Protein AF-A0A521ZED1-F1 (afdb_monomer_lite)

Secondary structure (DSSP, 8-state):
-----HHHHHHHHHHHHHHH-TTTHHHHHHHHHHHHHHHHHHHHHHHHHHHHH-HHHHHHHHHHHHHHHHHHHHHHHHS-----------------------------HHHHHHTT--S----HHHHHTTT-PPP-

Structure (mmCIF, N/CA/C/O backbone):
data_AF-A0A521ZED1-F1
#
_entry.id   AF-A0A521ZED1-F1
#
loop_
_atom_site.group_PDB
_atom_site.id
_atom_site.type_symbol
_atom_site.label_atom_id
_atom_site.label_alt_id
_atom_site.label_comp_id
_atom_site.label_asym_id
_atom_site.label_entity_id
_atom_site.label_seq_id
_atom_site.pdbx_PDB_ins_code
_atom_site.Cartn_x
_atom_site.Cartn_y
_atom_site.Cartn_z
_atom_site.occupancy
_atom_site.B_iso_or_equiv
_atom_site.auth_seq_id
_atom_site.auth_comp_id
_atom_site.auth_asym_id
_atom_site.auth_atom_id
_atom_site.pdbx_PDB_model_num
ATOM 1 N N . MET A 1 1 ? 16.425 -15.560 3.873 1.00 60.88 1 MET A N 1
ATOM 2 C CA . MET A 1 1 ? 15.906 -16.228 2.655 1.00 60.88 1 MET A CA 1
ATOM 3 C C . MET A 1 1 ? 15.046 -15.310 1.769 1.00 60.88 1 MET A C 1
ATOM 5 O O . MET A 1 1 ? 14.271 -15.810 0.969 1.00 60.88 1 MET A O 1
ATOM 9 N N . PHE A 1 2 ? 15.214 -13.984 1.843 1.00 59.16 2 PHE A N 1
ATOM 10 C CA . PHE A 1 2 ? 14.627 -13.023 0.900 1.00 59.16 2 PHE A CA 1
ATOM 11 C C . PHE A 1 2 ? 15.686 -11.969 0.576 1.00 59.16 2 PHE A C 1
ATOM 13 O O . PHE A 1 2 ? 15.571 -10.815 0.974 1.00 59.16 2 PHE A O 1
ATOM 20 N N . ASP A 1 3 ? 16.742 -12.381 -0.117 1.00 76.69 3 ASP A N 1
ATOM 21 C CA . ASP A 1 3 ? 17.744 -11.469 -0.678 1.00 76.69 3 ASP A CA 1
ATOM 22 C C . ASP A 1 3 ? 17.212 -10.849 -1.978 1.00 76.69 3 ASP A C 1
ATOM 24 O O . ASP A 1 3 ? 17.810 -10.958 -3.043 1.00 76.69 3 ASP A O 1
ATOM 28 N N . ILE A 1 4 ? 16.023 -10.241 -1.915 1.00 79.31 4 ILE A N 1
ATOM 29 C CA . ILE A 1 4 ? 15.507 -9.428 -3.019 1.00 79.31 4 ILE A CA 1
ATOM 30 C C . ILE A 1 4 ? 16.151 -8.055 -2.865 1.00 79.31 4 ILE A C 1
ATOM 32 O O . ILE A 1 4 ? 15.646 -7.187 -2.150 1.00 79.31 4 ILE A O 1
ATOM 36 N N . GLY A 1 5 ? 17.304 -7.886 -3.502 1.00 90.56 5 GLY A N 1
ATOM 37 C CA . GLY A 1 5 ? 17.971 -6.603 -3.611 1.00 90.56 5 GLY A CA 1
ATOM 38 C C . GLY A 1 5 ? 17.228 -5.648 -4.546 1.00 90.56 5 GLY A C 1
ATOM 39 O O . GLY A 1 5 ? 16.274 -5.998 -5.252 1.00 90.56 5 GLY A O 1
ATOM 40 N N . LEU A 1 6 ? 17.688 -4.395 -4.567 1.00 91.88 6 LEU A N 1
ATOM 41 C CA . LEU A 1 6 ? 17.176 -3.383 -5.498 1.00 91.88 6 LEU A CA 1
ATOM 42 C C . LEU A 1 6 ? 17.389 -3.799 -6.966 1.00 91.88 6 LEU A C 1
ATOM 44 O O . LEU A 1 6 ? 16.564 -3.472 -7.818 1.00 91.88 6 LEU A O 1
ATOM 48 N N . SER A 1 7 ? 18.462 -4.545 -7.248 1.00 93.38 7 SER A N 1
ATOM 49 C CA . SER A 1 7 ? 18.787 -5.115 -8.561 1.00 93.38 7 SER A CA 1
ATOM 50 C C . SER A 1 7 ? 17.715 -6.084 -9.054 1.00 93.38 7 SER A C 1
ATOM 52 O O . SER A 1 7 ? 17.186 -5.923 -10.154 1.00 93.38 7 SER A O 1
ATOM 54 N N . GLU A 1 8 ? 17.351 -7.059 -8.229 1.00 92.44 8 GLU A N 1
ATOM 55 C CA . GLU A 1 8 ? 16.370 -8.095 -8.535 1.00 92.44 8 GLU A CA 1
ATOM 56 C C . GLU A 1 8 ? 14.985 -7.475 -8.735 1.00 92.44 8 GLU A C 1
ATOM 58 O O . GLU A 1 8 ? 14.280 -7.806 -9.692 1.00 92.44 8 GLU A O 1
ATOM 63 N N . LEU A 1 9 ? 14.618 -6.508 -7.884 1.00 93.00 9 LEU A N 1
ATOM 64 C CA . LEU A 1 9 ? 13.367 -5.764 -8.024 1.00 93.00 9 LEU A CA 1
ATOM 65 C C . LEU A 1 9 ? 13.314 -4.983 -9.349 1.00 93.00 9 LEU A C 1
ATOM 67 O O . LEU A 1 9 ? 12.270 -4.941 -10.003 1.00 93.00 9 LEU A O 1
ATOM 71 N N . GLY A 1 10 ? 14.440 -4.396 -9.765 1.00 95.12 10 GLY A N 1
ATOM 72 C CA . GLY A 1 10 ? 14.576 -3.699 -11.043 1.00 95.12 10 GLY A CA 1
ATOM 73 C C . GLY A 1 10 ? 14.357 -4.624 -12.241 1.00 95.12 10 GLY A C 1
ATOM 74 O O . GLY A 1 10 ? 13.560 -4.300 -13.121 1.00 95.12 10 GLY A O 1
ATOM 75 N N . VAL A 1 11 ? 14.991 -5.802 -12.247 1.00 96.31 11 VAL A N 1
ATOM 76 C CA . VAL A 1 11 ? 14.827 -6.806 -13.317 1.00 96.31 11 VAL A CA 1
ATOM 77 C C . VAL A 1 11 ? 13.372 -7.265 -13.420 1.00 96.31 11 VAL A C 1
ATOM 79 O O . VAL A 1 11 ? 12.805 -7.271 -14.513 1.00 96.31 11 VAL A O 1
ATOM 82 N N . ILE A 1 12 ? 12.729 -7.577 -12.292 1.00 94.44 12 ILE A N 1
ATOM 83 C CA . ILE A 1 12 ? 11.309 -7.960 -12.264 1.00 94.44 12 ILE A CA 1
ATOM 84 C C . ILE A 1 12 ? 10.429 -6.816 -12.784 1.00 94.44 12 ILE A C 1
ATOM 86 O O . ILE A 1 12 ? 9.494 -7.057 -13.547 1.00 94.44 12 ILE A O 1
ATOM 90 N N . GLY A 1 13 ? 10.742 -5.568 -12.422 1.00 94.81 13 GLY A N 1
ATOM 91 C CA . GLY A 1 13 ? 10.055 -4.382 -12.931 1.00 94.81 13 GLY A CA 1
ATOM 92 C C . GLY A 1 13 ? 10.140 -4.257 -14.453 1.00 94.81 13 GLY A C 1
ATOM 93 O O . GLY A 1 13 ? 9.121 -4.029 -15.104 1.00 94.81 13 GLY A O 1
ATOM 94 N N . VAL A 1 14 ? 11.323 -4.474 -15.034 1.00 96.69 14 VAL A N 1
ATOM 95 C CA . VAL A 1 14 ? 11.517 -4.469 -16.494 1.00 96.69 14 VAL A CA 1
ATOM 96 C C . VAL A 1 14 ? 10.716 -5.588 -17.158 1.00 96.69 14 VAL A C 1
ATOM 98 O O . VAL A 1 14 ? 9.978 -5.325 -18.106 1.00 96.69 14 VAL A O 1
ATOM 101 N N . VAL A 1 15 ? 10.787 -6.817 -16.640 1.00 96.25 15 VAL A N 1
ATOM 102 C CA . VAL A 1 15 ? 10.014 -7.953 -17.176 1.00 96.25 15 VAL A CA 1
ATOM 103 C C . VAL A 1 15 ? 8.512 -7.666 -17.113 1.00 96.25 15 VAL A C 1
ATOM 105 O O . VAL A 1 15 ? 7.796 -7.880 -18.092 1.00 96.25 15 VAL A O 1
ATOM 108 N N . ALA A 1 16 ? 8.028 -7.115 -16.000 1.00 95.50 16 ALA A N 1
ATOM 109 C CA . ALA A 1 16 ? 6.628 -6.739 -15.845 1.00 95.50 16 ALA A CA 1
ATOM 110 C C . ALA A 1 16 ? 6.203 -5.647 -16.842 1.00 95.50 16 ALA A C 1
ATOM 112 O O . ALA A 1 16 ? 5.100 -5.719 -17.382 1.00 95.50 16 ALA A O 1
ATOM 113 N N . LEU A 1 17 ? 7.067 -4.666 -17.126 1.00 95.25 17 LEU A N 1
ATOM 114 C CA . LEU A 1 17 ? 6.813 -3.638 -18.142 1.00 95.25 17 LEU A CA 1
ATOM 115 C C . LEU A 1 17 ? 6.713 -4.228 -19.548 1.00 95.25 17 LEU A C 1
ATOM 117 O O . LEU A 1 17 ? 5.838 -3.810 -20.299 1.00 95.25 17 LEU A O 1
ATOM 121 N N . VAL A 1 18 ? 7.559 -5.198 -19.894 1.00 96.50 18 VAL A N 1
ATOM 122 C CA . VAL A 1 18 ? 7.538 -5.843 -21.216 1.00 96.50 18 VAL A CA 1
ATOM 123 C C . VAL A 1 18 ? 6.294 -6.713 -21.388 1.00 96.50 18 VAL A C 1
ATOM 125 O O . VAL A 1 18 ? 5.608 -6.615 -22.400 1.00 96.50 18 VAL A O 1
ATOM 128 N N . VAL A 1 19 ? 5.979 -7.548 -20.396 1.00 95.62 19 VAL A N 1
ATOM 129 C CA . VAL A 1 19 ? 4.882 -8.525 -20.489 1.00 95.62 19 VAL A CA 1
ATOM 130 C C . VAL A 1 19 ? 3.516 -7.855 -20.381 1.00 95.62 19 VAL A C 1
ATOM 132 O O . VAL A 1 19 ? 2.605 -8.151 -21.151 1.00 95.62 19 VAL A O 1
ATOM 135 N N . LEU A 1 20 ? 3.351 -6.971 -19.395 1.00 93.56 20 LEU A N 1
ATOM 136 C CA . LEU A 1 20 ? 2.062 -6.352 -19.100 1.00 93.56 20 LEU A CA 1
ATOM 137 C C . LEU A 1 20 ? 1.872 -5.029 -19.852 1.00 93.56 20 LEU A C 1
ATOM 139 O O . LEU A 1 20 ? 0.738 -4.635 -20.125 1.00 93.56 20 LEU A O 1
ATOM 143 N N . GLY A 1 21 ? 2.966 -4.344 -20.183 1.00 95.19 21 GLY A N 1
ATOM 144 C CA . GLY A 1 21 ? 2.968 -3.012 -20.778 1.00 95.19 21 GLY A CA 1
ATOM 145 C C . GLY A 1 21 ? 2.995 -1.885 -19.728 1.00 95.19 21 GLY A C 1
ATOM 146 O O . GLY A 1 21 ? 2.315 -1.978 -18.693 1.00 95.19 21 GLY A O 1
ATOM 147 N N . PRO A 1 22 ? 3.708 -0.770 -19.997 1.00 93.75 22 PRO A N 1
ATOM 148 C CA . PRO A 1 22 ? 3.842 0.365 -19.072 1.00 93.75 22 PRO A CA 1
ATOM 149 C C . PRO A 1 22 ? 2.512 1.032 -18.711 1.00 93.75 22 PRO A C 1
ATOM 151 O O . PRO A 1 22 ? 2.335 1.517 -17.597 1.00 93.75 22 PRO A O 1
ATOM 154 N N . GLU A 1 23 ? 1.537 1.002 -19.613 1.00 94.31 23 GLU A N 1
ATOM 155 C CA . GLU A 1 23 ? 0.224 1.614 -19.396 1.00 94.31 23 GLU A CA 1
ATOM 156 C C . GLU A 1 23 ? -0.669 0.792 -18.452 1.00 94.31 23 GLU A C 1
ATOM 158 O O . GLU A 1 23 ? -1.550 1.328 -17.771 1.00 94.31 23 GLU A O 1
ATOM 163 N N . ARG A 1 24 ? -0.456 -0.529 -18.395 1.00 93.25 24 ARG A N 1
ATOM 164 C CA . ARG A 1 24 ? -1.337 -1.470 -17.682 1.00 93.25 24 ARG A CA 1
ATOM 165 C C . ARG A 1 24 ? -0.815 -1.824 -16.295 1.00 93.25 24 ARG A C 1
ATOM 167 O O . ARG A 1 24 ? -1.626 -2.044 -15.392 1.00 93.25 24 ARG A O 1
ATOM 174 N N . LEU A 1 25 ? 0.502 -1.791 -16.091 1.00 94.56 25 LEU A N 1
ATOM 175 C CA . LEU A 1 25 ? 1.151 -1.979 -14.790 1.00 94.56 25 LEU A CA 1
ATOM 176 C C . LEU A 1 25 ? 0.534 -1.141 -13.650 1.00 94.56 25 LEU A C 1
ATOM 178 O O . LEU A 1 25 ? 0.134 -1.728 -12.641 1.00 94.56 25 LEU A O 1
ATOM 182 N N . PRO A 1 26 ? 0.343 0.191 -13.782 1.00 93.56 26 PRO A N 1
ATOM 183 C CA . PRO A 1 26 ? -0.252 0.993 -12.712 1.00 93.56 26 PRO A CA 1
ATOM 184 C C . PRO A 1 26 ? -1.716 0.622 -12.444 1.00 93.56 26 PRO A C 1
ATOM 186 O O . PRO A 1 26 ? -2.188 0.718 -11.310 1.00 93.56 26 PRO A O 1
ATOM 189 N N . LYS A 1 27 ? -2.451 0.163 -13.464 1.00 94.75 27 LYS A N 1
ATOM 190 C CA . LYS A 1 27 ? -3.842 -0.282 -13.314 1.00 94.75 27 LYS A CA 1
ATOM 191 C C . LYS A 1 27 ? -3.919 -1.591 -12.524 1.00 94.75 27 LYS A C 1
ATOM 193 O O . LYS A 1 27 ? -4.754 -1.699 -11.624 1.00 94.75 27 LYS A O 1
ATOM 198 N N . VAL A 1 28 ? -3.026 -2.542 -12.810 1.00 94.81 28 VAL A N 1
ATOM 199 C CA . VAL A 1 28 ? -2.929 -3.821 -12.088 1.00 94.81 28 VAL A CA 1
ATOM 200 C C . VAL A 1 28 ? -2.414 -3.618 -10.669 1.00 94.81 28 VAL A C 1
ATOM 202 O O . VAL A 1 28 ? -3.043 -4.117 -9.745 1.00 94.81 28 VAL A O 1
ATOM 205 N N . ALA A 1 29 ? -1.373 -2.810 -10.458 1.00 95.31 29 ALA A N 1
ATOM 206 C CA . ALA A 1 29 ? -0.877 -2.488 -9.119 1.00 95.31 29 ALA A CA 1
ATOM 207 C C . ALA A 1 29 ? -1.976 -1.869 -8.235 1.00 95.31 29 ALA A C 1
ATOM 209 O O . ALA A 1 29 ? -2.160 -2.266 -7.086 1.00 95.31 29 ALA A O 1
ATOM 210 N N . ARG A 1 30 ? -2.789 -0.955 -8.787 1.00 95.31 30 ARG A N 1
ATOM 211 C CA . ARG A 1 30 ? -3.955 -0.389 -8.084 1.00 95.31 30 ARG A CA 1
ATOM 212 C C . ARG A 1 30 ? -5.042 -1.428 -7.803 1.00 95.31 30 ARG A C 1
ATOM 214 O O . ARG A 1 30 ? -5.716 -1.344 -6.778 1.00 95.31 30 ARG A O 1
ATOM 221 N N . ALA A 1 31 ? -5.268 -2.382 -8.705 1.00 96.00 31 ALA A N 1
ATOM 222 C CA . ALA A 1 31 ? -6.227 -3.463 -8.484 1.00 96.00 31 ALA A CA 1
ATOM 223 C C . ALA A 1 31 ? -5.737 -4.426 -7.394 1.00 96.00 31 ALA A C 1
ATOM 225 O O . ALA A 1 31 ? -6.462 -4.654 -6.427 1.00 96.00 31 ALA A O 1
ATOM 226 N N . ALA A 1 32 ? -4.494 -4.894 -7.505 1.00 96.00 32 ALA A N 1
ATOM 227 C CA . ALA A 1 32 ? -3.830 -5.744 -6.528 1.00 96.00 32 ALA A CA 1
ATOM 228 C C . ALA A 1 32 ? -3.796 -5.081 -5.146 1.00 96.00 32 ALA A C 1
ATOM 230 O O . ALA A 1 32 ? -4.194 -5.701 -4.168 1.00 96.00 32 ALA A O 1
ATOM 231 N N . GLY A 1 33 ? -3.453 -3.791 -5.063 1.00 96.38 33 GLY A N 1
ATOM 232 C CA . GLY A 1 33 ? -3.454 -3.042 -3.804 1.00 96.38 33 GLY A CA 1
ATOM 233 C C . GLY A 1 33 ? -4.832 -2.976 -3.134 1.00 96.38 33 GLY A C 1
ATOM 234 O O . GLY A 1 33 ? -4.939 -3.145 -1.921 1.00 96.38 33 GLY A O 1
ATOM 235 N N . ARG A 1 34 ? -5.917 -2.806 -3.907 1.00 96.25 34 ARG A N 1
ATOM 236 C CA . ARG A 1 34 ? -7.287 -2.849 -3.358 1.00 96.25 34 ARG A CA 1
ATOM 237 C C . ARG A 1 34 ? -7.652 -4.232 -2.818 1.00 96.25 34 ARG A C 1
ATOM 239 O O . ARG A 1 34 ? -8.351 -4.310 -1.812 1.00 96.25 34 ARG A O 1
ATOM 246 N N . TRP A 1 35 ? -7.211 -5.301 -3.477 1.00 96.81 35 TRP A N 1
ATOM 247 C CA . TRP A 1 35 ? -7.453 -6.677 -3.033 1.00 96.81 35 TRP A CA 1
ATOM 248 C C . TRP A 1 35 ? -6.613 -7.037 -1.808 1.00 96.81 35 TRP A C 1
ATOM 250 O O . TRP A 1 35 ? -7.164 -7.526 -0.826 1.00 96.81 35 TRP A O 1
ATOM 260 N N . ALA A 1 36 ? -5.325 -6.697 -1.814 1.00 96.50 36 ALA A N 1
ATOM 261 C CA . ALA A 1 36 ? -4.434 -6.864 -0.671 1.00 96.50 36 ALA A CA 1
ATOM 262 C C . ALA A 1 36 ? -4.965 -6.122 0.564 1.00 96.50 36 ALA A C 1
ATOM 264 O O . ALA A 1 36 ? -5.017 -6.693 1.648 1.00 96.50 36 ALA A O 1
ATOM 265 N N . GLY A 1 37 ? -5.464 -4.892 0.396 1.00 95.44 37 GLY A N 1
ATOM 266 C CA . GLY A 1 37 ? -6.073 -4.136 1.492 1.00 95.44 37 GLY A CA 1
ATOM 267 C C . GLY A 1 37 ? -7.344 -4.782 2.056 1.00 95.44 37 GLY A C 1
ATOM 268 O O . GLY A 1 37 ? -7.574 -4.722 3.262 1.00 95.44 37 GLY A O 1
ATOM 269 N N . LYS A 1 38 ? -8.164 -5.430 1.216 1.00 95.25 38 LYS A N 1
ATOM 270 C CA . LYS A 1 38 ? -9.327 -6.208 1.682 1.00 95.25 38 LYS A CA 1
ATOM 271 C C . LYS A 1 38 ? -8.894 -7.457 2.444 1.00 95.25 38 LYS A C 1
ATOM 273 O O . LYS A 1 38 ? -9.437 -7.721 3.510 1.00 95.25 38 LYS A O 1
ATOM 278 N N . LEU A 1 39 ? -7.907 -8.183 1.922 1.00 95.50 39 LEU A N 1
ATOM 279 C CA . LEU A 1 39 ? -7.381 -9.383 2.564 1.00 95.50 39 LEU A CA 1
ATOM 280 C C . LEU A 1 39 ? -6.743 -9.053 3.916 1.00 95.50 39 LEU A C 1
ATOM 282 O O . LEU A 1 39 ? -6.999 -9.742 4.891 1.00 95.50 39 LEU A O 1
ATOM 286 N N . GLN A 1 40 ? -5.979 -7.964 4.001 1.00 94.38 40 GLN A N 1
ATOM 287 C CA . GLN A 1 40 ? -5.382 -7.514 5.256 1.00 94.38 40 GLN A CA 1
ATOM 288 C C . GLN A 1 40 ? -6.447 -7.205 6.315 1.00 94.38 40 GLN A C 1
ATOM 290 O O . GLN A 1 40 ? -6.268 -7.565 7.473 1.00 94.38 40 GLN A O 1
ATOM 295 N N . ARG A 1 41 ? -7.565 -6.575 5.926 1.00 92.81 41 ARG A N 1
ATOM 296 C CA . ARG A 1 41 ? -8.702 -6.347 6.833 1.00 92.81 41 ARG A CA 1
ATOM 297 C C . ARG A 1 41 ? -9.327 -7.661 7.285 1.00 92.81 41 ARG A C 1
ATOM 299 O O . ARG A 1 41 ? -9.445 -7.860 8.480 1.00 92.81 41 ARG A O 1
ATOM 306 N N . TYR A 1 42 ? -9.601 -8.574 6.356 1.00 93.62 42 TYR A N 1
ATOM 307 C CA . TYR A 1 42 ? -10.142 -9.895 6.679 1.00 93.62 42 TYR A CA 1
ATOM 308 C C . TYR A 1 42 ? -9.237 -10.674 7.642 1.00 93.62 42 TYR A C 1
ATOM 310 O O . TYR A 1 42 ? -9.705 -11.235 8.622 1.00 93.62 42 TYR A O 1
ATOM 318 N N . VAL A 1 43 ? -7.923 -10.654 7.410 1.00 91.44 43 VAL A N 1
ATOM 319 C CA . VAL A 1 43 ? -6.943 -11.269 8.313 1.00 91.44 43 VAL A CA 1
ATOM 320 C C . VAL A 1 43 ? -6.946 -10.589 9.679 1.00 91.44 43 VAL A C 1
ATOM 322 O O . VAL A 1 43 ? -6.811 -11.278 10.679 1.00 91.44 43 VAL A O 1
ATOM 325 N N . ASN A 1 44 ? -7.091 -9.266 9.751 1.00 90.38 44 ASN A N 1
ATOM 326 C CA . ASN A 1 44 ? -7.166 -8.560 11.030 1.00 90.38 44 ASN A CA 1
ATOM 327 C C . ASN A 1 44 ? -8.460 -8.869 11.791 1.00 90.38 44 ASN A C 1
ATOM 329 O O . ASN A 1 44 ? -8.402 -9.016 13.006 1.00 90.38 44 ASN A O 1
ATOM 333 N N . ASP A 1 45 ? -9.588 -8.992 11.092 1.00 88.44 45 ASP A N 1
ATOM 334 C CA . ASP A 1 45 ? -10.881 -9.352 11.680 1.00 88.44 45 ASP A CA 1
ATOM 335 C C . ASP A 1 45 ? -10.833 -10.794 12.213 1.00 88.44 45 ASP A C 1
ATOM 337 O O . ASP A 1 45 ? -11.111 -11.031 13.382 1.00 88.44 45 ASP A O 1
ATOM 341 N N . VAL A 1 46 ? -10.326 -11.738 11.409 1.00 86.88 46 VAL A N 1
ATOM 342 C CA . VAL A 1 46 ? -10.119 -13.135 11.827 1.00 86.88 46 VAL A CA 1
ATOM 343 C C . VAL A 1 46 ? -9.107 -13.235 12.966 1.00 86.88 46 VAL A C 1
ATOM 345 O O . VAL A 1 46 ? -9.319 -13.993 13.903 1.00 86.88 46 VAL A O 1
ATOM 348 N N . LYS A 1 47 ? -8.018 -12.458 12.940 1.00 79.12 47 LYS A N 1
ATOM 349 C CA . LYS A 1 47 ? -7.099 -12.371 14.081 1.00 79.12 47 LYS A CA 1
ATOM 350 C C . LYS A 1 47 ? -7.820 -11.851 15.314 1.00 79.12 47 LYS A C 1
ATOM 352 O O . LYS A 1 47 ? -7.598 -12.405 16.373 1.00 79.12 47 LYS A O 1
ATOM 357 N N . ALA A 1 48 ? -8.664 -10.824 15.210 1.00 81.94 48 ALA A N 1
ATOM 358 C CA . ALA A 1 48 ? -9.396 -10.276 16.353 1.00 81.94 48 ALA A CA 1
ATOM 359 C C . ALA A 1 48 ? -10.392 -11.284 16.954 1.00 81.94 48 ALA A C 1
ATOM 361 O O . ALA A 1 48 ? -10.524 -11.348 18.178 1.00 81.94 48 ALA A O 1
ATOM 362 N N . ASP A 1 49 ? -11.030 -12.096 16.112 1.00 75.44 49 ASP A N 1
ATOM 363 C CA . ASP A 1 49 ? -11.904 -13.192 16.539 1.00 75.44 49 ASP A CA 1
ATOM 364 C C . ASP A 1 49 ? -11.095 -14.334 17.176 1.00 75.44 49 ASP A C 1
ATOM 366 O O . ASP A 1 49 ? -11.426 -14.796 18.266 1.00 75.44 49 ASP A O 1
ATOM 370 N N . ILE A 1 50 ? -9.961 -14.711 16.576 1.00 68.56 50 ILE A N 1
ATOM 371 C CA . ILE A 1 50 ? -9.056 -15.729 17.127 1.00 68.56 50 ILE A CA 1
ATOM 372 C C . ILE A 1 50 ? -8.395 -15.241 18.420 1.00 68.56 50 ILE A C 1
ATOM 374 O O . ILE A 1 50 ? -8.281 -16.020 19.351 1.00 68.56 50 ILE A O 1
ATOM 378 N N . HIS A 1 51 ? -8.004 -13.971 18.545 1.00 67.06 51 HIS A N 1
ATOM 379 C CA . HIS A 1 51 ? -7.441 -13.397 19.774 1.00 67.06 51 HIS A CA 1
ATOM 380 C C . HIS A 1 51 ? -8.450 -13.428 20.932 1.00 67.06 51 HIS A C 1
ATOM 382 O O . HIS A 1 51 ? -8.042 -13.579 22.081 1.00 67.06 51 HIS A O 1
ATOM 388 N N . ARG A 1 52 ? -9.757 -13.324 20.646 1.00 62.56 52 ARG A N 1
ATOM 389 C CA . ARG A 1 52 ? -10.825 -13.482 21.649 1.00 62.56 52 ARG A CA 1
ATOM 390 C C . ARG A 1 52 ? -10.973 -14.915 22.153 1.00 62.56 52 ARG A C 1
ATOM 392 O O . ARG A 1 52 ? -11.434 -15.107 23.272 1.00 62.56 52 ARG A O 1
ATOM 399 N N . GLU A 1 53 ? -10.561 -15.901 21.364 1.00 56.91 53 GLU A N 1
ATOM 400 C CA . GLU A 1 53 ? -10.573 -17.319 21.742 1.00 56.91 53 GLU A CA 1
ATOM 401 C C . GLU A 1 53 ? -9.190 -17.818 22.223 1.00 56.91 53 GLU A C 1
ATOM 403 O O . GLU A 1 53 ? -9.101 -18.742 23.029 1.00 56.91 53 GLU A O 1
ATOM 408 N N . ALA A 1 54 ? -8.098 -17.183 21.785 1.00 57.94 54 ALA A N 1
ATOM 409 C CA . ALA A 1 54 ? -6.703 -17.580 22.001 1.00 57.94 54 ALA A CA 1
ATOM 410 C C . ALA A 1 54 ? -5.971 -16.766 23.085 1.00 57.94 54 ALA A C 1
ATOM 412 O O . ALA A 1 54 ? -4.745 -16.863 23.207 1.00 57.94 54 ALA A O 1
ATOM 413 N N . GLU A 1 55 ? -6.698 -16.005 23.907 1.00 57.69 55 GLU A N 1
ATOM 414 C CA . GLU A 1 55 ? -6.138 -15.174 24.984 1.00 57.69 55 GLU A CA 1
ATOM 415 C C . GLU A 1 55 ? -5.236 -15.984 25.950 1.00 57.69 55 GLU A C 1
ATOM 417 O O . GLU A 1 55 ? -4.278 -15.458 26.509 1.00 57.69 55 GLU A O 1
ATOM 422 N N . LEU A 1 56 ? -5.435 -17.304 26.069 1.00 51.62 56 LEU A N 1
ATOM 423 C CA . LEU A 1 56 ? -4.619 -18.181 26.924 1.00 51.62 56 LEU A CA 1
ATOM 424 C C . LEU A 1 56 ? -3.304 -18.679 26.292 1.00 51.62 56 LEU A C 1
ATOM 426 O O . LEU A 1 56 ? -2.392 -19.080 27.022 1.00 51.62 56 LEU A O 1
ATOM 430 N N . ALA A 1 57 ? -3.178 -18.678 24.964 1.00 59.31 57 ALA A N 1
ATOM 431 C CA . ALA A 1 57 ? -1.998 -19.214 24.275 1.00 59.31 57 ALA A CA 1
ATOM 432 C C . ALA A 1 57 ? -0.953 -18.129 23.980 1.00 59.31 57 ALA A C 1
ATOM 434 O O . ALA A 1 57 ? 0.254 -18.370 24.046 1.00 59.31 57 ALA A O 1
ATOM 435 N N . GLU A 1 58 ? -1.407 -16.910 23.707 1.00 60.03 58 GLU A N 1
ATOM 436 C CA . GLU A 1 58 ? -0.542 -15.832 23.236 1.00 60.03 58 GLU A CA 1
ATOM 437 C C . GLU A 1 58 ? 0.117 -15.038 24.365 1.00 60.03 58 GLU A C 1
ATOM 439 O O . GLU A 1 58 ? 1.269 -14.623 24.235 1.00 60.03 58 GLU A O 1
ATOM 444 N N . LEU A 1 59 ? -0.554 -14.932 25.519 1.00 55.34 59 LEU A N 1
ATOM 445 C CA . LEU A 1 59 ? 0.060 -14.423 26.747 1.00 55.34 59 LEU A CA 1
ATOM 446 C C . LEU A 1 59 ? 1.295 -15.255 27.130 1.00 55.34 59 LEU A C 1
ATOM 448 O O . LEU A 1 59 ? 2.305 -14.687 27.536 1.00 55.34 59 LEU A O 1
ATOM 452 N N . LYS A 1 60 ? 1.265 -16.580 26.916 1.00 61.88 60 LYS A N 1
ATOM 453 C CA . LYS A 1 60 ? 2.422 -17.463 27.153 1.00 61.88 60 LYS A CA 1
ATOM 454 C C . LYS A 1 60 ? 3.540 -1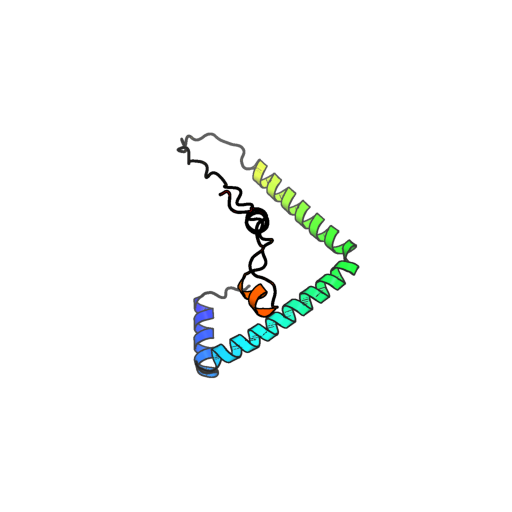7.260 26.127 1.00 61.88 60 LYS A C 1
ATOM 456 O O . LYS A 1 60 ? 4.707 -17.247 26.504 1.00 61.88 60 LYS A O 1
ATOM 461 N N . ALA A 1 61 ? 3.213 -17.067 24.849 1.00 69.94 61 ALA A N 1
ATOM 462 C CA . ALA A 1 61 ? 4.212 -16.829 23.802 1.00 69.94 61 ALA A CA 1
ATOM 463 C C . ALA A 1 61 ? 4.919 -15.468 23.964 1.00 69.94 61 ALA A C 1
ATOM 465 O O . ALA A 1 61 ? 6.144 -15.378 23.832 1.00 69.94 61 ALA A O 1
ATOM 466 N N . LEU A 1 62 ? 4.162 -14.423 24.315 1.00 68.88 62 LEU A N 1
ATOM 467 C CA . LEU A 1 62 ? 4.697 -13.101 24.643 1.00 68.88 62 LEU A CA 1
ATOM 468 C C . LEU A 1 62 ? 5.512 -13.131 25.937 1.00 68.88 62 LEU A C 1
ATOM 470 O O . LEU A 1 62 ? 6.598 -12.563 25.962 1.00 68.88 62 LEU A O 1
ATOM 474 N N . GLN A 1 63 ? 5.047 -13.831 26.976 1.00 71.12 63 GLN A N 1
ATOM 475 C CA . GLN A 1 63 ? 5.811 -14.004 28.213 1.00 71.12 63 GLN A CA 1
ATOM 476 C C . GLN A 1 63 ? 7.149 -14.704 27.951 1.00 71.12 63 GLN A C 1
ATOM 478 O O . GLN A 1 63 ? 8.176 -14.203 28.392 1.00 71.12 63 GLN A O 1
ATOM 483 N N . ASN A 1 64 ? 7.164 -15.777 27.154 1.00 76.31 64 ASN A N 1
ATOM 484 C CA . ASN A 1 64 ? 8.398 -16.478 26.791 1.00 76.31 64 ASN A CA 1
ATOM 485 C C . ASN A 1 64 ? 9.358 -15.586 25.993 1.00 76.31 64 ASN A C 1
ATOM 487 O O . ASN A 1 64 ? 10.548 -15.558 26.289 1.00 76.31 64 ASN A O 1
ATOM 491 N N . THR A 1 65 ? 8.844 -14.812 25.032 1.00 78.25 65 THR A N 1
ATOM 492 C CA . THR A 1 65 ? 9.666 -13.913 24.204 1.00 78.25 65 THR A CA 1
ATOM 493 C C . THR A 1 65 ? 10.233 -12.754 25.029 1.00 78.25 65 THR A C 1
ATOM 495 O O . THR A 1 65 ? 11.400 -12.392 24.891 1.00 78.25 65 THR A O 1
ATOM 498 N N . VAL A 1 66 ? 9.430 -12.181 25.931 1.00 77.12 66 VAL A N 1
ATOM 499 C CA . VAL A 1 66 ? 9.873 -11.130 26.858 1.00 77.12 66 VAL A CA 1
ATOM 500 C C . VAL A 1 66 ? 10.902 -11.683 27.846 1.00 77.12 66 VAL A C 1
ATOM 502 O O . VAL A 1 66 ? 11.906 -11.018 28.082 1.00 77.12 66 VAL A O 1
ATOM 505 N N . SER A 1 67 ? 10.719 -12.900 28.367 1.00 78.56 67 SER A N 1
ATOM 506 C CA . SER A 1 67 ? 11.696 -13.551 29.248 1.00 78.56 67 SER A CA 1
ATOM 507 C C . SER A 1 67 ? 13.031 -13.826 28.548 1.00 78.56 67 SER A C 1
ATOM 509 O O . SER A 1 67 ? 14.073 -13.534 29.129 1.00 78.56 67 SER A O 1
ATOM 511 N N . THR A 1 68 ? 13.032 -14.296 27.295 1.00 79.12 68 THR A N 1
ATOM 512 C CA . THR A 1 68 ? 14.279 -14.512 26.536 1.00 79.12 68 THR A CA 1
ATOM 513 C C . THR A 1 68 ? 14.995 -13.202 26.208 1.00 79.12 68 THR A C 1
ATOM 515 O O . THR A 1 68 ? 16.216 -13.135 26.295 1.00 79.12 68 THR A O 1
ATOM 518 N N . LEU A 1 69 ? 14.245 -12.140 25.888 1.00 78.62 69 LEU A N 1
ATOM 519 C CA . LEU A 1 69 ? 14.815 -10.812 25.637 1.00 78.62 69 LEU A CA 1
ATOM 520 C C . LEU A 1 69 ? 15.386 -10.182 26.912 1.00 78.62 69 LEU A C 1
ATOM 522 O O . LEU A 1 69 ? 16.418 -9.520 26.868 1.00 78.62 69 LEU A O 1
ATOM 526 N N . GLN A 1 70 ? 14.736 -10.388 28.059 1.00 76.44 70 GLN A N 1
ATOM 527 C CA . GLN A 1 70 ? 15.255 -9.935 29.350 1.00 76.44 70 GLN A CA 1
ATOM 528 C C . GLN A 1 70 ? 16.562 -10.645 29.712 1.00 76.44 70 GLN A C 1
ATOM 530 O O . GLN A 1 70 ? 17.474 -9.996 30.215 1.00 76.44 70 GLN A O 1
ATOM 535 N N . GLN A 1 71 ? 16.672 -11.945 29.426 1.00 77.44 71 GLN A N 1
ATOM 536 C CA . GLN A 1 71 ? 17.900 -12.710 29.647 1.00 77.44 71 GLN A CA 1
ATOM 537 C C . GLN A 1 71 ? 19.041 -12.220 28.748 1.00 77.44 71 GLN A C 1
ATOM 539 O O . GLN A 1 71 ? 20.112 -11.915 29.263 1.00 77.44 71 GLN A O 1
ATOM 544 N N . SER A 1 72 ? 18.796 -12.036 27.445 1.00 76.62 72 SER A N 1
ATOM 545 C CA . SER A 1 72 ? 19.832 -11.570 26.513 1.00 76.62 72 SER A CA 1
ATOM 546 C C . SER A 1 72 ? 20.296 -10.138 26.799 1.00 76.62 72 SER A C 1
ATOM 548 O O . SER A 1 72 ? 21.480 -9.842 26.699 1.00 76.62 72 SER A O 1
ATOM 550 N N . VAL A 1 73 ? 19.382 -9.247 27.205 1.00 75.50 73 VAL A N 1
ATOM 551 C CA . VAL A 1 73 ? 19.726 -7.864 27.581 1.00 75.50 73 VAL A CA 1
ATOM 552 C C . VAL A 1 73 ? 20.502 -7.820 28.900 1.00 75.50 73 VAL A C 1
ATOM 554 O O . VAL A 1 73 ? 21.417 -7.014 29.043 1.00 75.50 73 VAL A O 1
ATOM 557 N N . ASN A 1 74 ? 20.167 -8.676 29.870 1.00 73.56 74 ASN A N 1
ATOM 558 C CA . ASN A 1 74 ? 20.891 -8.734 31.141 1.00 73.56 74 ASN A CA 1
ATOM 559 C C . ASN A 1 74 ? 22.317 -9.292 30.968 1.00 73.56 74 ASN A C 1
ATOM 561 O O . ASN A 1 74 ? 23.239 -8.815 31.626 1.00 73.56 74 ASN A O 1
ATOM 565 N N . GLU A 1 75 ? 22.514 -10.246 30.050 1.00 67.88 75 GLU A N 1
ATOM 566 C CA . GLU A 1 75 ? 23.845 -10.737 29.666 1.00 67.88 75 GLU A CA 1
ATOM 567 C C . GLU A 1 75 ? 24.671 -9.669 28.931 1.00 67.88 75 GLU A C 1
ATOM 569 O O . GLU A 1 75 ? 25.833 -9.452 29.279 1.00 67.88 75 GLU A O 1
ATOM 574 N N . GLU A 1 76 ? 24.072 -8.930 27.987 1.00 63.56 76 GLU A N 1
ATOM 575 C CA . GLU A 1 76 ? 24.740 -7.803 27.318 1.00 63.56 76 GLU A CA 1
ATOM 576 C C . GLU A 1 76 ? 25.172 -6.726 28.325 1.00 63.56 76 GLU A C 1
ATOM 578 O O . GLU A 1 76 ? 26.308 -6.254 28.281 1.00 63.56 76 GLU A O 1
ATOM 583 N N . LEU A 1 77 ? 24.315 -6.386 29.293 1.00 59.12 77 LEU A N 1
ATOM 584 C CA . LEU A 1 77 ? 24.606 -5.375 30.315 1.00 59.12 77 LEU A CA 1
ATOM 585 C C . LEU A 1 77 ? 25.709 -5.790 31.304 1.00 59.12 77 LEU A C 1
ATOM 587 O O . LEU A 1 77 ? 26.388 -4.913 31.835 1.00 59.12 77 LEU A O 1
ATOM 591 N N . HIS A 1 78 ? 25.931 -7.088 31.540 1.00 56.38 78 HIS A N 1
ATOM 592 C CA . HIS A 1 78 ? 27.063 -7.575 32.345 1.00 56.38 78 HIS A CA 1
ATOM 593 C C . HIS A 1 78 ? 28.397 -7.578 31.587 1.00 56.38 78 HIS A C 1
ATOM 595 O O . HIS A 1 78 ? 29.449 -7.527 32.221 1.00 56.38 78 HIS A O 1
ATOM 601 N N . SER A 1 79 ? 28.376 -7.564 30.252 1.00 56.50 79 SER A N 1
ATOM 602 C CA . SER A 1 79 ? 29.596 -7.461 29.437 1.00 56.50 79 SER A CA 1
ATOM 603 C C . SER A 1 79 ? 30.108 -6.023 29.247 1.00 56.50 79 SER A C 1
ATOM 605 O O . SER A 1 79 ? 31.219 -5.826 28.763 1.00 56.50 79 SER A O 1
ATOM 607 N N . ILE A 1 80 ? 29.341 -5.011 29.679 1.00 54.50 80 ILE A N 1
ATOM 608 C CA . ILE A 1 80 ? 29.675 -3.577 29.545 1.00 54.50 80 ILE A CA 1
ATOM 609 C C . ILE A 1 80 ? 30.149 -2.993 30.899 1.00 54.50 80 ILE A C 1
ATOM 611 O O . ILE A 1 80 ? 29.846 -1.855 31.251 1.00 54.50 80 ILE A O 1
ATOM 615 N N . HIS A 1 81 ? 30.909 -3.758 31.694 1.00 49.56 81 HIS A N 1
ATOM 616 C CA . HIS A 1 81 ? 31.596 -3.247 32.891 1.00 49.56 81 HIS A CA 1
ATOM 617 C C . HIS A 1 81 ? 33.130 -3.232 32.713 1.00 49.56 81 HIS A C 1
ATOM 619 O O . HIS A 1 81 ? 33.801 -4.187 33.082 1.00 49.56 81 HIS A O 1
ATOM 625 N N . ALA A 1 82 ? 33.608 -2.093 32.179 1.00 50.53 82 ALA A N 1
ATOM 626 C CA . ALA A 1 82 ? 34.928 -1.431 32.286 1.00 50.53 82 ALA A CA 1
ATOM 627 C C . ALA A 1 82 ? 36.197 -2.160 31.752 1.00 50.53 82 ALA A C 1
ATOM 629 O O . ALA A 1 82 ? 36.369 -3.358 31.953 1.00 50.53 82 ALA A O 1
ATOM 630 N N . PRO A 1 83 ? 37.112 -1.432 31.075 1.00 48.88 83 PRO A N 1
ATOM 631 C CA . PRO A 1 83 ? 37.941 -0.445 31.765 1.00 48.88 83 PRO A CA 1
ATOM 632 C C . PRO A 1 83 ? 37.958 0.950 31.127 1.00 48.88 83 PRO A C 1
ATOM 634 O O . PRO A 1 83 ? 37.558 1.164 29.985 1.00 48.88 83 PRO A O 1
ATOM 637 N N . ASP A 1 84 ? 38.407 1.880 31.961 1.00 57.09 84 ASP A N 1
ATOM 638 C CA . ASP A 1 84 ? 38.698 3.283 31.717 1.00 57.09 84 ASP A CA 1
ATOM 639 C C . ASP A 1 84 ? 39.455 3.529 30.409 1.00 57.09 84 ASP A C 1
ATOM 641 O O . ASP A 1 84 ? 40.562 3.032 30.251 1.00 57.09 84 ASP A O 1
ATOM 645 N N . ASP A 1 85 ? 38.907 4.368 29.528 1.00 46.03 85 ASP A N 1
ATOM 646 C CA . ASP A 1 85 ? 39.715 5.169 28.613 1.00 46.03 85 ASP A CA 1
ATOM 647 C C . ASP A 1 85 ? 39.019 6.496 28.289 1.00 46.03 85 ASP A C 1
ATOM 649 O O . ASP A 1 85 ? 37.834 6.594 27.965 1.00 46.03 85 ASP A O 1
ATOM 653 N N . VAL A 1 86 ? 39.823 7.537 28.441 1.00 51.59 86 VAL A N 1
ATOM 654 C CA . VAL A 1 86 ? 39.546 8.960 28.294 1.00 51.59 86 VAL A CA 1
ATOM 655 C C . VAL A 1 86 ? 38.932 9.283 26.928 1.00 51.59 86 VAL A C 1
ATOM 657 O O . VAL A 1 86 ? 39.620 9.251 25.914 1.00 51.59 86 VAL A O 1
ATOM 660 N N . TYR A 1 87 ? 37.673 9.721 26.910 1.00 55.75 87 TYR A N 1
ATOM 661 C CA . TYR A 1 87 ? 37.143 10.596 25.861 1.00 55.75 87 TYR A CA 1
ATOM 662 C C . TYR A 1 87 ? 36.232 11.647 26.494 1.00 55.75 87 TYR A C 1
ATOM 664 O O . TYR A 1 87 ? 35.124 11.361 26.945 1.00 55.75 87 TYR A O 1
ATOM 672 N N . ASP A 1 88 ? 36.722 12.884 26.522 1.00 58.94 88 ASP A N 1
ATOM 673 C CA . ASP A 1 88 ? 35.942 14.064 26.872 1.00 58.94 88 ASP A CA 1
ATOM 674 C C . ASP A 1 88 ? 34.916 14.315 25.752 1.00 58.94 88 ASP A C 1
ATOM 676 O O . ASP A 1 88 ? 35.242 14.802 24.666 1.00 58.94 88 ASP A O 1
ATOM 680 N N . ALA A 1 89 ? 33.678 13.865 25.963 1.00 57.97 89 ALA A N 1
ATOM 681 C CA . ALA A 1 89 ? 32.593 14.030 25.005 1.00 57.97 89 ALA A CA 1
ATOM 682 C C . ALA A 1 89 ? 31.975 15.432 25.168 1.00 57.97 89 ALA A C 1
ATOM 684 O O . ALA A 1 89 ? 31.424 15.732 26.232 1.00 57.97 89 ALA A O 1
ATOM 685 N N . PRO A 1 90 ? 31.998 16.302 24.138 1.00 58.97 90 PRO A N 1
ATOM 686 C CA . PRO A 1 90 ? 31.437 17.639 24.262 1.00 58.97 90 PRO A CA 1
ATOM 687 C C . PRO A 1 90 ? 29.926 17.563 24.502 1.00 58.97 90 PRO A C 1
ATOM 689 O O . PRO A 1 90 ? 29.196 16.815 23.847 1.00 58.97 90 PRO A O 1
ATOM 692 N N . ALA A 1 91 ? 29.446 18.362 25.454 1.00 66.38 91 ALA A N 1
ATOM 693 C CA . ALA A 1 91 ? 28.046 18.407 25.849 1.00 66.38 91 ALA A CA 1
ATOM 694 C C . ALA A 1 91 ? 27.139 18.816 24.672 1.00 66.38 91 ALA A C 1
ATOM 696 O O . ALA A 1 91 ? 26.998 19.996 24.347 1.00 66.38 91 ALA A O 1
ATOM 697 N N . TYR A 1 92 ? 26.467 17.843 24.053 1.00 60.69 92 TYR A N 1
ATOM 698 C CA . TYR A 1 92 ? 25.394 18.124 23.103 1.00 60.69 92 TYR A CA 1
ATOM 699 C C . TYR A 1 92 ? 24.235 18.837 23.820 1.00 60.69 92 TYR A C 1
ATOM 701 O O . TYR A 1 92 ? 23.776 18.369 24.872 1.00 60.69 92 TYR A O 1
ATOM 709 N N . PRO A 1 93 ? 23.691 19.937 23.267 1.00 65.81 93 PRO A N 1
ATOM 710 C CA . PRO A 1 93 ? 22.532 20.587 23.856 1.00 65.81 93 PRO A CA 1
ATOM 711 C C . PRO A 1 93 ? 21.331 19.640 23.774 1.00 65.81 93 PRO A C 1
ATOM 713 O O . PRO A 1 93 ? 20.886 19.248 22.694 1.00 65.81 93 PRO A O 1
ATOM 716 N N . ARG A 1 94 ? 20.789 19.260 24.936 1.00 65.81 94 ARG A N 1
ATOM 717 C CA . ARG A 1 94 ? 19.603 18.400 25.030 1.00 65.81 94 ARG A CA 1
ATOM 718 C C . ARG A 1 94 ? 18.430 19.065 24.306 1.00 65.81 94 ARG A C 1
ATOM 720 O O . ARG A 1 94 ? 17.912 20.091 24.748 1.00 65.81 94 ARG A O 1
ATOM 727 N N . ALA A 1 95 ? 17.985 18.462 23.204 1.00 64.81 95 ALA A N 1
ATOM 728 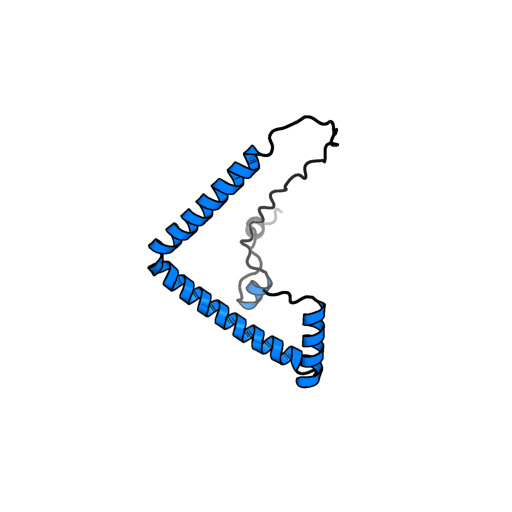C CA . ALA A 1 95 ? 16.827 18.925 22.452 1.00 64.81 95 ALA A CA 1
ATOM 729 C C . ALA A 1 95 ? 15.568 18.874 23.335 1.00 64.81 95 ALA A C 1
ATOM 731 O O . ALA A 1 95 ? 15.039 17.812 23.671 1.00 64.81 95 ALA A O 1
ATOM 732 N N . ARG A 1 96 ? 15.092 20.058 23.730 1.00 64.88 96 ARG A N 1
ATOM 733 C CA . ARG A 1 96 ? 13.895 20.267 24.548 1.00 64.88 96 ARG A CA 1
ATOM 734 C C . ARG 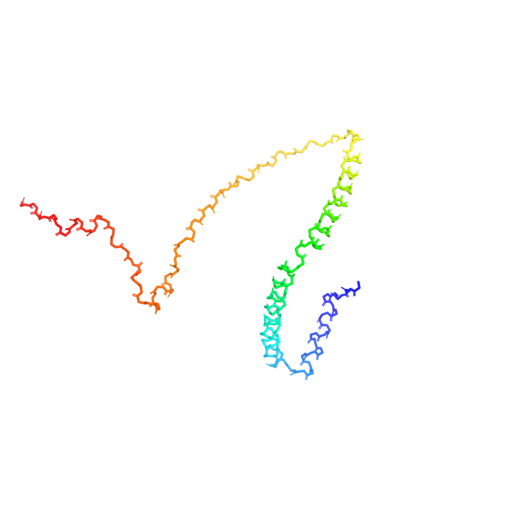A 1 96 ? 12.672 19.715 23.814 1.00 64.88 96 ARG A C 1
ATOM 736 O O . ARG A 1 96 ? 12.159 20.356 22.895 1.00 64.88 96 ARG A O 1
ATOM 743 N N . LYS A 1 97 ? 12.179 18.544 24.233 1.00 58.97 97 LYS A N 1
ATOM 744 C CA . LYS A 1 97 ? 10.910 17.986 23.744 1.00 58.97 97 LYS A CA 1
ATOM 745 C C . LYS A 1 97 ? 9.787 18.972 24.070 1.00 58.97 97 LYS A C 1
ATOM 747 O O . LYS A 1 97 ? 9.378 19.125 25.218 1.00 58.97 97 LYS A O 1
ATOM 752 N N . LYS A 1 98 ? 9.312 19.693 23.053 1.00 59.47 98 LYS A N 1
ATOM 753 C CA . LYS A 1 98 ? 8.089 20.488 23.154 1.00 59.47 98 LYS A CA 1
ATOM 754 C C . LYS A 1 98 ? 6.930 19.505 23.129 1.00 59.47 98 LYS A C 1
ATOM 756 O O . LYS A 1 98 ? 6.710 18.827 22.129 1.00 59.47 98 LYS A O 1
ATOM 761 N N . ASN A 1 99 ? 6.205 19.432 24.238 1.00 61.97 99 ASN A N 1
ATOM 762 C CA . ASN A 1 99 ? 5.005 18.619 24.378 1.00 61.97 99 ASN A CA 1
ATOM 763 C C . ASN A 1 99 ? 3.921 19.221 23.490 1.00 61.97 99 ASN A C 1
ATOM 765 O O . ASN A 1 99 ? 3.116 20.044 23.926 1.00 61.97 99 ASN A O 1
ATOM 769 N N . LEU A 1 100 ? 3.932 18.836 22.217 1.00 59.22 100 LEU A N 1
ATOM 770 C CA . LEU A 1 100 ? 2.944 19.241 21.239 1.00 59.22 100 LEU A CA 1
ATOM 771 C C . LEU A 1 100 ? 1.668 18.434 21.495 1.00 59.22 100 LEU A C 1
ATOM 773 O O . LEU A 1 100 ? 1.278 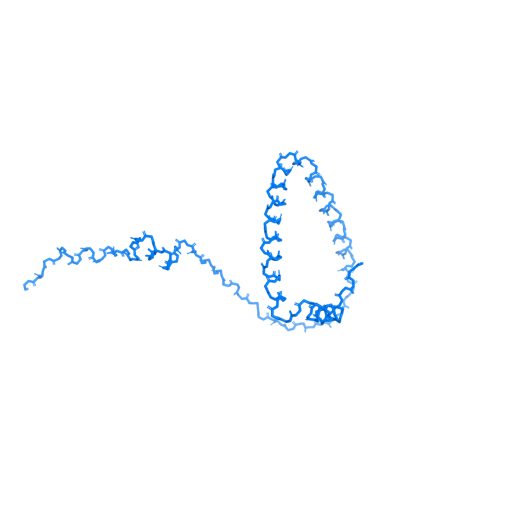17.555 20.732 1.00 59.22 100 LEU A O 1
ATOM 777 N N . ARG A 1 101 ? 1.026 18.718 22.630 1.00 58.38 101 ARG A N 1
ATOM 778 C CA . ARG A 1 101 ? -0.290 18.203 22.988 1.00 58.38 101 ARG A CA 1
ATOM 779 C C . ARG A 1 101 ? -1.310 18.932 22.112 1.00 58.38 101 ARG A C 1
ATOM 781 O O . ARG A 1 101 ? -2.057 19.794 22.562 1.00 58.38 101 ARG A O 1
ATOM 788 N N . LEU A 1 102 ? -1.296 18.615 20.819 1.00 60.81 102 LEU A N 1
ATOM 789 C CA . LEU A 1 102 ? -2.321 19.027 19.877 1.00 60.81 102 LEU A CA 1
ATOM 790 C C . LEU A 1 102 ? -3.598 18.286 20.274 1.00 60.81 102 LEU A C 1
ATOM 792 O O . LEU A 1 102 ? -3.804 17.128 19.913 1.00 60.81 102 LEU A O 1
ATOM 796 N N . ARG A 1 103 ? -4.469 18.953 21.034 1.00 56.97 103 ARG A N 1
ATOM 797 C CA . ARG A 1 103 ? -5.864 18.535 21.167 1.00 56.97 103 ARG A CA 1
ATOM 798 C C . ARG A 1 103 ? -6.529 18.654 19.792 1.00 56.97 103 ARG A C 1
ATOM 800 O O . ARG A 1 103 ? -7.102 19.680 19.447 1.00 56.97 103 ARG A O 1
ATOM 807 N N . ARG A 1 104 ? -6.413 17.601 18.980 1.00 60.44 104 ARG A N 1
ATOM 808 C CA . ARG A 1 104 ? -7.152 17.417 17.727 1.00 60.44 104 ARG A CA 1
ATOM 809 C C . ARG A 1 104 ? -8.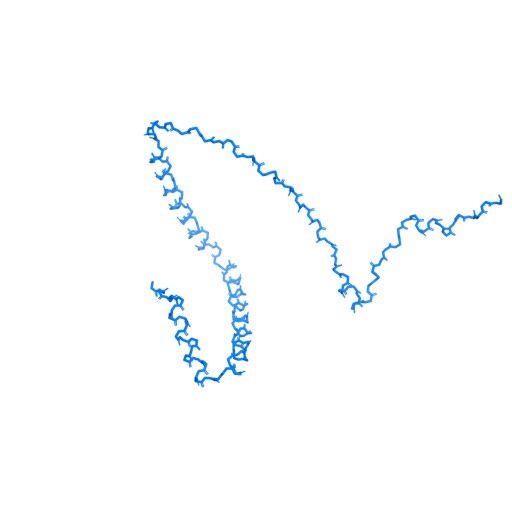523 16.828 18.047 1.00 60.44 104 ARG A C 1
ATOM 811 O O . ARG A 1 104 ? -8.764 15.652 17.824 1.00 60.44 104 ARG A O 1
ATOM 818 N N . THR A 1 105 ? -9.423 17.650 18.572 1.00 62.75 105 THR A N 1
ATOM 819 C CA . THR A 1 105 ? -10.862 17.328 18.600 1.00 62.75 105 THR A CA 1
ATOM 820 C C . THR A 1 105 ? -11.664 18.315 17.759 1.00 62.75 105 THR A C 1
ATOM 822 O O . THR A 1 105 ? -12.843 18.548 18.007 1.00 62.75 105 THR A O 1
ATOM 825 N N . THR A 1 106 ? -11.037 18.903 16.738 1.00 66.56 106 THR A N 1
ATOM 826 C CA . THR A 1 106 ? -11.742 19.744 15.771 1.00 66.56 106 THR A CA 1
ATOM 827 C C . THR A 1 106 ? -11.902 18.969 14.476 1.00 66.56 106 THR A C 1
ATOM 829 O O . THR A 1 106 ? -10.932 18.720 13.763 1.00 66.56 106 THR A O 1
ATOM 832 N N . ILE A 1 107 ? -13.145 18.594 14.181 1.00 69.19 107 ILE A N 1
ATOM 833 C CA . ILE A 1 107 ? -13.548 18.034 12.890 1.00 69.19 107 ILE A CA 1
ATOM 834 C C . ILE A 1 107 ? -13.102 19.008 11.781 1.00 69.19 107 ILE A C 1
ATOM 836 O O . ILE A 1 107 ? -13.395 20.208 11.890 1.00 69.19 107 ILE A O 1
ATOM 840 N N . PRO A 1 108 ? -12.395 18.535 10.740 1.00 71.62 108 PRO A N 1
ATOM 841 C CA . PRO A 1 108 ? -11.841 19.395 9.702 1.00 71.62 108 PRO A CA 1
ATOM 842 C C . PRO A 1 108 ? -12.934 20.160 8.938 1.00 71.62 108 PRO A C 1
ATOM 844 O O . PRO A 1 108 ? -14.056 19.684 8.759 1.00 71.62 108 PRO A O 1
ATOM 847 N N . LEU A 1 109 ? -12.604 21.369 8.469 1.00 69.69 109 LEU A N 1
ATOM 848 C CA . LEU A 1 109 ? -13.568 22.295 7.854 1.00 69.69 109 LEU A CA 1
ATOM 849 C C . LEU A 1 109 ? -14.219 21.748 6.576 1.00 69.69 109 LEU A C 1
ATOM 851 O O . LEU A 1 109 ? -15.386 22.047 6.322 1.00 69.69 109 LEU A O 1
ATOM 855 N N . TRP A 1 110 ? -13.500 20.933 5.797 1.00 76.44 110 TRP A N 1
ATOM 856 C CA . TRP A 1 110 ? -14.050 20.297 4.596 1.00 76.44 110 TRP A CA 1
ATOM 857 C C . TRP A 1 110 ? -15.220 19.362 4.941 1.00 76.44 110 TRP A C 1
ATOM 859 O O . TRP A 1 110 ? -16.241 19.384 4.261 1.00 76.44 110 TRP A O 1
ATOM 869 N N . TYR A 1 111 ? -15.121 18.631 6.058 1.00 76.12 111 TYR A N 1
ATOM 870 C CA . TYR A 1 111 ? -16.150 17.691 6.503 1.00 76.12 111 TYR A CA 1
ATOM 871 C C . TYR A 1 111 ? -17.415 18.423 6.970 1.00 76.12 111 TYR A C 1
ATOM 873 O O . TYR A 1 111 ? -18.532 18.024 6.646 1.00 76.12 111 TYR A O 1
ATOM 881 N N . LYS A 1 112 ? -17.260 19.561 7.665 1.00 75.25 112 LYS A N 1
ATOM 882 C CA . LYS A 1 112 ? -18.406 20.381 8.102 1.00 75.25 112 LYS A CA 1
ATOM 883 C C . LYS A 1 112 ? -19.203 20.969 6.931 1.00 75.25 112 LYS A C 1
ATOM 885 O O . LYS A 1 112 ? -20.423 21.050 7.026 1.00 75.25 112 LYS A O 1
ATOM 890 N N . ARG A 1 113 ? -18.537 21.338 5.826 1.00 71.12 113 ARG A N 1
ATOM 891 C CA . ARG A 1 113 ? -19.201 21.886 4.624 1.00 71.12 113 ARG A CA 1
ATOM 892 C C . ARG A 1 113 ? -20.097 20.864 3.929 1.00 71.12 113 ARG A C 1
ATOM 894 O O . ARG A 1 113 ? -21.127 21.248 3.392 1.00 71.12 113 ARG A O 1
ATOM 901 N N . GLN A 1 114 ? -19.728 19.587 3.970 1.00 75.56 114 GLN A N 1
ATOM 902 C CA . GLN A 1 114 ? -20.476 18.530 3.294 1.00 75.56 114 GLN A CA 1
ATOM 903 C C . GLN A 1 114 ? -21.731 18.097 4.070 1.00 75.56 114 GLN A C 1
ATOM 905 O O . GLN A 1 114 ? -22.716 17.705 3.459 1.00 75.56 114 GLN A O 1
ATOM 910 N N . GLN A 1 115 ? -21.724 18.207 5.405 1.00 72.44 115 GLN A N 1
ATOM 911 C CA . GLN A 1 115 ? -22.846 17.794 6.266 1.00 72.44 115 GLN A CA 1
ATOM 912 C C . GLN A 1 115 ? -23.769 18.944 6.706 1.00 72.44 115 GLN A C 1
ATOM 914 O O . GLN A 1 115 ? -24.582 18.769 7.608 1.00 72.44 115 GLN A O 1
ATOM 919 N N . GLY A 1 116 ? -23.627 20.143 6.129 1.00 71.75 116 GLY A N 1
ATOM 920 C CA . GLY A 1 116 ? -24.436 21.308 6.518 1.00 71.75 116 GLY A CA 1
ATOM 921 C C . GLY A 1 116 ? -24.197 21.782 7.960 1.00 71.75 116 GLY A C 1
ATOM 922 O O . GLY A 1 116 ? -24.967 22.577 8.500 1.00 71.75 116 GLY A O 1
ATOM 923 N N . LEU A 1 117 ? -23.122 21.316 8.602 1.00 69.31 117 LEU A N 1
ATOM 924 C CA . LEU A 1 117 ? -22.775 21.695 9.965 1.00 69.31 117 LEU A CA 1
ATOM 925 C C . LEU A 1 117 ? -22.160 23.098 9.966 1.00 69.31 117 LEU A C 1
ATOM 927 O O . LEU A 1 117 ? -21.240 23.404 9.204 1.00 69.31 117 LEU A O 1
ATOM 931 N N . ARG A 1 118 ? -22.640 23.967 10.864 1.00 64.94 118 ARG A N 1
ATOM 932 C CA . ARG A 1 118 ? -22.151 25.348 10.977 1.00 64.94 118 ARG A CA 1
ATOM 933 C C . ARG A 1 118 ? -20.650 25.375 11.285 1.00 64.94 118 ARG A C 1
ATOM 935 O O . ARG A 1 118 ? -20.185 24.842 12.293 1.00 64.94 118 ARG A O 1
ATOM 942 N N . ALA A 1 119 ? -19.890 26.025 10.405 1.00 68.25 119 ALA A N 1
ATOM 943 C CA . ALA A 1 119 ? -18.431 26.090 10.485 1.00 68.25 119 ALA A CA 1
ATOM 944 C C . ALA A 1 119 ? -17.926 26.956 11.653 1.00 68.25 119 ALA A C 1
ATOM 946 O O . ALA A 1 119 ? -16.860 26.674 12.202 1.00 68.25 119 ALA A O 1
ATOM 947 N N . TYR A 1 120 ? -18.709 27.957 12.067 1.00 69.31 120 TYR A N 1
ATOM 948 C CA . TYR A 1 120 ? -18.346 28.924 13.100 1.00 69.31 120 TYR A CA 1
ATOM 949 C C . TYR A 1 120 ? -19.369 28.919 14.239 1.00 69.31 120 TYR A C 1
ATOM 951 O O . TYR A 1 120 ? -20.578 28.950 14.007 1.00 69.31 120 TYR A O 1
ATOM 959 N N . ILE A 1 121 ? -18.876 28.907 15.477 1.00 70.50 121 ILE A N 1
ATOM 960 C CA . ILE A 1 121 ? -19.686 29.120 16.678 1.00 70.50 121 ILE A CA 1
ATOM 961 C C . ILE A 1 121 ? -19.625 30.615 16.994 1.00 70.50 121 ILE A C 1
ATOM 963 O O . ILE A 1 121 ? -18.540 31.182 17.108 1.00 70.50 121 ILE A O 1
ATOM 967 N N . GLN A 1 122 ? -20.780 31.265 17.140 1.00 74.19 122 GLN A N 1
ATOM 968 C CA . GLN A 1 122 ? -20.839 32.668 17.547 1.00 74.19 122 GLN A CA 1
ATOM 969 C C . GLN A 1 122 ? -20.337 32.783 18.994 1.00 74.19 122 GLN A C 1
ATOM 971 O O . GLN A 1 122 ? -20.974 32.264 19.924 1.00 74.19 122 GLN A O 1
ATOM 976 N N . SER A 1 123 ? -19.172 33.416 19.168 1.00 73.12 123 SER A N 1
ATOM 977 C CA . SER A 1 123 ? -18.546 33.637 20.474 1.00 73.12 123 SER A CA 1
ATOM 978 C C . SER A 1 123 ? -19.493 34.409 21.400 1.00 73.12 123 SER A C 1
ATOM 980 O O . SER A 1 123 ? -20.320 35.200 20.940 1.00 73.12 123 SER A O 1
ATOM 982 N N . GLY A 1 124 ? -19.402 34.178 22.716 1.00 70.88 124 GLY A N 1
ATOM 983 C CA . GLY A 1 124 ? -20.276 34.827 23.706 1.00 70.88 124 GLY A CA 1
ATOM 984 C C . GLY A 1 124 ? -20.299 36.356 23.570 1.00 70.88 124 GLY A C 1
ATOM 985 O O . GLY A 1 124 ? -21.369 36.959 23.587 1.00 70.88 124 GLY A O 1
ATOM 986 N N . ALA A 1 125 ? -19.148 36.971 23.277 1.00 67.56 125 ALA A N 1
ATOM 987 C CA . ALA A 1 125 ? -19.028 38.409 23.018 1.00 67.56 125 ALA A CA 1
ATOM 988 C C . ALA A 1 125 ? -19.882 38.896 21.827 1.00 67.56 125 ALA A C 1
ATOM 990 O O . ALA A 1 125 ? -20.490 39.965 21.886 1.00 67.56 125 ALA A O 1
ATOM 991 N N . ALA A 1 126 ? -19.996 38.092 20.764 1.00 69.19 126 ALA A N 1
ATOM 992 C CA . ALA A 1 126 ? -20.809 38.413 19.591 1.00 69.19 126 ALA A CA 1
ATOM 993 C C . ALA A 1 126 ? -22.323 38.266 19.838 1.00 69.19 126 ALA A C 1
ATOM 995 O O . ALA A 1 126 ? -23.113 38.812 19.067 1.00 69.19 126 ALA A O 1
ATOM 996 N N . ARG A 1 127 ? -22.748 37.554 20.894 1.00 69.06 127 ARG A N 1
ATOM 997 C CA . ARG A 1 127 ? -24.158 37.533 21.335 1.00 69.06 127 ARG A CA 1
ATOM 998 C C . ARG A 1 127 ? -24.502 38.799 22.107 1.00 69.06 127 ARG A C 1
ATOM 1000 O O . ARG A 1 127 ? -25.522 39.420 21.833 1.00 69.06 127 ARG A O 1
ATOM 1007 N N . VAL A 1 128 ? -23.608 39.225 23.000 1.00 72.12 128 VAL A N 1
ATOM 1008 C CA . VAL A 1 128 ? -23.809 40.415 23.842 1.00 72.12 128 VAL A CA 1
ATOM 1009 C C . VAL A 1 128 ? -23.885 41.698 23.006 1.00 72.12 128 VAL A C 1
ATOM 1011 O O . VAL A 1 128 ? -24.656 42.594 23.338 1.00 72.12 128 VAL A O 1
ATOM 1014 N N . LYS A 1 129 ? -23.177 41.773 21.866 1.00 66.00 129 LYS A N 1
ATOM 1015 C CA . LYS A 1 129 ? -23.240 42.934 20.955 1.00 66.00 129 LYS A CA 1
ATOM 1016 C C . LYS A 1 129 ? -24.653 43.224 20.419 1.00 66.00 129 LYS A C 1
ATOM 1018 O O . LYS A 1 129 ? -24.941 44.374 20.122 1.00 66.00 129 LYS A O 1
ATOM 1023 N N . ARG A 1 130 ? -25.546 42.228 20.337 1.00 65.12 130 ARG A N 1
ATOM 1024 C CA . ARG A 1 130 ? -26.943 42.439 19.904 1.00 65.12 130 ARG A CA 1
ATOM 1025 C C . ARG A 1 130 ? -27.824 43.093 20.972 1.00 65.12 130 ARG A C 1
ATOM 1027 O O . ARG A 1 130 ? -28.866 43.634 20.630 1.00 65.12 130 ARG A O 1
ATOM 1034 N N . HIS A 1 131 ? -27.415 43.045 22.240 1.00 68.44 131 HIS A N 1
ATOM 1035 C CA . HIS A 1 131 ? -28.220 43.510 23.373 1.00 68.44 131 HIS A CA 1
ATOM 1036 C C . HIS A 1 131 ? -27.680 44.778 24.048 1.00 68.44 131 HIS A C 1
ATOM 1038 O O . HIS A 1 131 ? -28.295 45.271 24.990 1.00 68.44 131 HIS A O 1
ATOM 1044 N N . ARG A 1 132 ? -26.566 45.347 23.573 1.00 67.69 132 ARG A N 1
ATOM 1045 C CA . ARG A 1 132 ? -26.128 46.677 24.012 1.00 67.69 132 ARG A CA 1
ATOM 1046 C C . ARG A 1 132 ? -26.873 47.726 23.190 1.00 67.69 132 ARG A C 1
ATOM 1048 O O . ARG A 1 132 ? -26.587 47.880 22.007 1.00 67.69 132 ARG A O 1
ATOM 1055 N N . LYS A 1 133 ? -27.839 48.414 23.807 1.00 66.06 133 LYS A N 1
ATOM 1056 C CA . LYS A 1 133 ? -28.406 49.645 23.240 1.00 66.06 133 LYS A CA 1
ATOM 1057 C C . LYS A 1 133 ? -27.262 50.651 23.094 1.00 66.06 133 LYS A C 1
ATOM 1059 O O . LYS A 1 133 ? -26.476 50.806 24.028 1.00 66.06 133 LYS A O 1
ATOM 1064 N N . SER A 1 134 ? -27.138 51.261 21.920 1.00 64.25 134 SER A N 1
ATOM 1065 C CA . SER A 1 134 ? -26.216 52.368 21.667 1.00 64.25 134 SER A CA 1
ATOM 1066 C C . SER A 1 134 ? -26.451 53.429 22.741 1.00 64.25 134 SER A C 1
ATOM 1068 O O . SER A 1 134 ? -27.589 53.870 22.906 1.00 64.25 134 SER A O 1
ATOM 1070 N N . ALA A 1 135 ? -25.420 53.766 23.514 1.00 65.75 135 ALA A N 1
ATOM 1071 C CA . ALA A 1 135 ? -25.501 54.907 24.417 1.00 65.75 135 ALA A CA 1
ATOM 1072 C C . ALA A 1 135 ? -25.692 56.185 23.569 1.00 65.75 135 ALA A C 1
ATOM 1074 O O . ALA A 1 135 ? -25.076 56.252 22.500 1.00 65.75 135 ALA A O 1
ATOM 1075 N N . PRO A 1 136 ? -26.573 57.115 23.978 1.00 64.81 136 PRO A N 1
ATOM 1076 C CA . PRO A 1 136 ? -26.746 58.404 23.310 1.00 64.81 136 PRO A CA 1
AT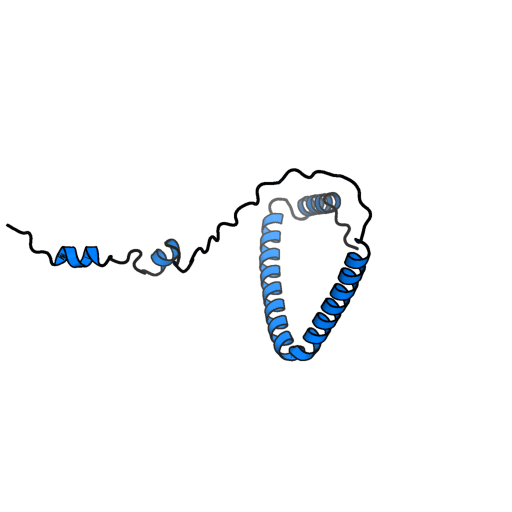OM 1077 C C . PRO A 1 136 ? -25.503 59.291 23.442 1.00 64.81 136 PRO A C 1
ATOM 1079 O O . PRO A 1 136 ? -24.777 59.146 24.454 1.00 64.81 136 PRO A O 1
#

Radius of gyration: 30.21 Å; chains: 1; bounding box: 68×78×54 Å

Foldseek 3Di:
DPPCDPVNVVVVVVVCCVPQNPVCVVVVVVVVVVVVVVVVVVVVVVVVVVCVVCVPPVVVVVVVVVVVVVVVVVVVVVVPDDDDDDDPDPDDPPDPPDPPPPPPPDDDQVVCVVVVHDSDDQDPVNVVVVVDDPDD

pLDDT: mean 74.78, std 14.73, range [46.03, 96.81]

Sequence (136 aa):
MFDIGLSELGVIGVVALVVLGPERLPKVARAAGRWAGKLQRYVNDVKADIHREAELAELKALQNTVSTLQQSVNEELHSIHAPDDVYDAPAYPRARKKNLRLRRTTIPLWYKRQQGLRAYIQSGAARVKRHRKSAP